Protein AF-A0AA38KZV9-F1 (afdb_monomer)

Solvent-accessible surface area (backbone atoms only — not comparable to full-atom values): 5988 Å² total; per-residue (Å²): 117,66,71,62,53,53,52,48,52,53,51,51,51,52,50,52,53,50,52,50,53,52,50,51,54,49,52,52,52,50,53,50,50,54,51,50,54,53,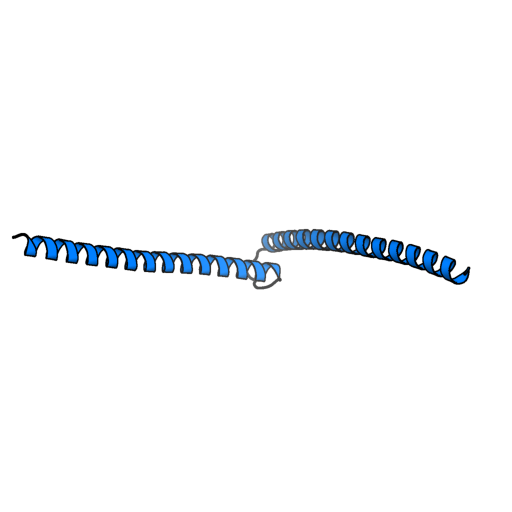47,53,55,50,52,52,53,50,37,46,77,74,72,37,92,58,86,85,55,49,75,66,52,50,52,53,50,50,55,54,50,50,54,52,50,52,52,52,50,55,52,51,50,53,54,49,53,50,51,49,53,54,49,54,54,50,50,53,52,50,51,54,52,51,56,54,60,75,72,107

Organism: Taxus chinensis (NCBI:txid29808)

Radius of gyration: 33.14 Å; Cα contacts (8 Å, |Δi|>4): 8; chains: 1; bounding box: 46×71×91 Å

pLDDT: mean 92.52, std 8.68, range [62.94, 98.69]

Secondary structure (DSSP, 8-state):
-HHHHHHHHHHHHHHHHHHHHHHHHHHHHHHHHHHHHHHHHHHHHHHHHTT-S-TT--HHHHHHHHHHHHHHHHHHHHHHHHHHHHHHHHHHHHHHHHHHHHHHHHH-

InterPro domains:
  IPR002487 Transcription factor, K-box [PF01486] (21-108)
  IPR002487 Transcription factor, K-box [PS51297] (25-108)

Mean predicted aligned error: 9.2 Å

Foldseek 3Di:
DVVVVVVVVVVVVVVVVVVVVVVVVVVVVVVVVVVVVVVVVVVVVVCVLVVHPCPPPDPVRVVVSVVVNVVVVVVVVVVVVVVVVVVVVVVVVVVVV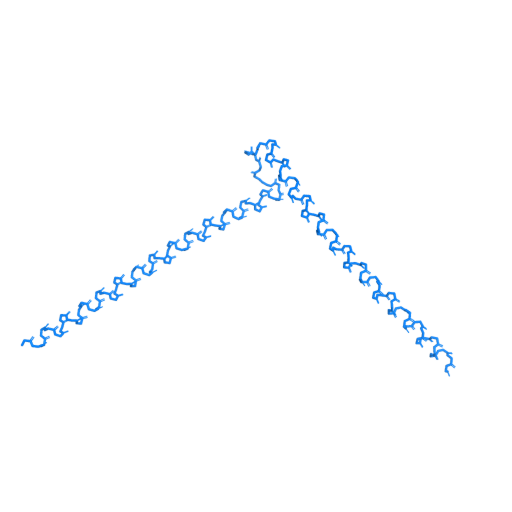VVVVVVVVVVD

Nearest PDB structures (foldseek):
  4afl-assembly1_C  TM=6.358E-01  e=5.547E+00  Homo sapiens

Structure (mmCIF, N/CA/C/O backbone):
data_AF-A0AA38KZV9-F1
#
_entry.id   AF-A0AA38KZV9-F1
#
loop_
_atom_site.group_PDB
_atom_site.id
_atom_site.type_symbol
_atom_site.label_atom_id
_atom_site.label_alt_id
_atom_site.label_comp_id
_atom_site.label_asym_id
_atom_site.label_entity_id
_atom_site.label_seq_id
_atom_site.pdbx_PDB_ins_code
_atom_site.Cartn_x
_atom_site.Cartn_y
_atom_site.Cartn_z
_atom_site.occupancy
_atom_site.B_iso_or_equiv
_atom_site.auth_seq_id
_atom_site.auth_comp_id
_atom_site.auth_asym_id
_atom_site.auth_atom_id
_atom_site.pdbx_PDB_model_num
ATOM 1 N N . MET A 1 1 ? -23.252 -51.066 43.491 1.00 62.94 1 MET A N 1
ATOM 2 C CA . MET A 1 1 ? -22.581 -49.764 43.711 1.00 62.94 1 MET A CA 1
ATOM 3 C C . MET A 1 1 ? -21.816 -49.273 42.478 1.00 62.94 1 MET A C 1
ATOM 5 O O . MET A 1 1 ? -21.799 -48.068 42.248 1.00 62.94 1 MET A O 1
ATOM 9 N N . ASP A 1 2 ? -21.266 -50.152 41.634 1.00 71.12 2 ASP A N 1
ATOM 10 C CA . ASP A 1 2 ? -20.451 -49.727 40.477 1.00 71.12 2 ASP A CA 1
ATOM 11 C C . ASP A 1 2 ? -21.244 -49.040 39.353 1.00 71.12 2 ASP A C 1
ATOM 13 O O . ASP A 1 2 ? -20.810 -48.024 38.816 1.00 71.12 2 ASP A O 1
ATOM 17 N N . LEU A 1 3 ? -22.466 -49.506 39.065 1.00 74.56 3 LEU A N 1
ATOM 18 C CA . LEU A 1 3 ? -23.358 -48.913 38.050 1.00 74.56 3 LEU A CA 1
ATOM 19 C C . LEU A 1 3 ? -23.736 -47.452 38.342 1.00 74.56 3 LEU A C 1
ATOM 21 O O . LEU A 1 3 ? -23.889 -46.639 37.430 1.00 74.56 3 LEU A O 1
ATOM 25 N N . THR A 1 4 ? -23.904 -47.112 39.618 1.00 76.31 4 THR A N 1
ATOM 26 C CA . THR A 1 4 ? -24.195 -45.745 40.070 1.00 76.31 4 THR A CA 1
ATOM 27 C C . THR A 1 4 ? -22.979 -44.836 39.924 1.00 76.31 4 THR A C 1
ATOM 29 O O . THR A 1 4 ? -23.121 -43.692 39.495 1.00 76.31 4 THR A O 1
ATOM 32 N N . LEU A 1 5 ? -21.781 -45.355 40.200 1.00 79.75 5 LEU A N 1
ATOM 33 C CA . LEU A 1 5 ? -20.532 -44.608 40.080 1.00 79.75 5 LEU A CA 1
ATOM 34 C C . LEU A 1 5 ? -20.191 -44.312 38.611 1.00 79.75 5 LEU A C 1
ATOM 36 O O . LEU A 1 5 ? -19.755 -43.211 38.272 1.00 79.75 5 LEU A O 1
ATOM 40 N N . ASP A 1 6 ? -20.444 -45.277 37.727 1.00 81.25 6 ASP A N 1
ATOM 41 C CA . ASP A 1 6 ? -20.150 -45.156 36.300 1.00 81.25 6 ASP A CA 1
ATOM 42 C C . ASP A 1 6 ? -21.102 -44.177 35.590 1.00 81.25 6 ASP A C 1
ATOM 44 O O . ASP A 1 6 ? -20.673 -43.316 34.813 1.00 81.25 6 ASP A O 1
ATOM 48 N N . LYS A 1 7 ? -22.394 -44.194 35.956 1.00 81.75 7 LYS A N 1
ATOM 49 C CA . LYS A 1 7 ? -23.360 -43.164 35.532 1.00 81.75 7 LYS A CA 1
ATOM 50 C C . LYS A 1 7 ? -22.929 -41.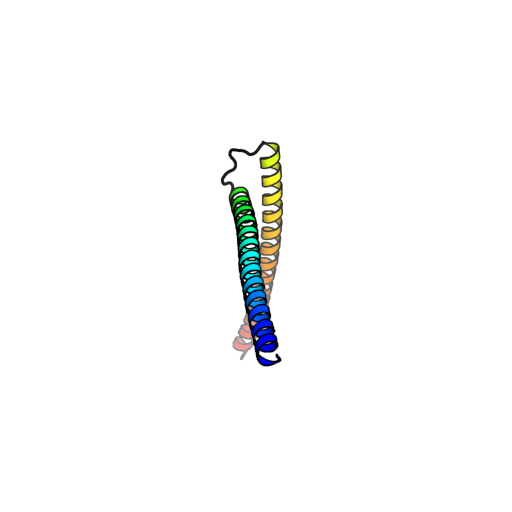766 35.978 1.00 81.75 7 LYS A C 1
ATOM 52 O O . LYS A 1 7 ? -22.984 -40.835 35.175 1.00 81.75 7 LYS A O 1
ATOM 57 N N . TYR A 1 8 ? -22.454 -41.619 37.216 1.00 83.44 8 TYR A N 1
ATOM 58 C CA . TYR A 1 8 ? -22.004 -40.326 37.734 1.00 83.44 8 TYR A CA 1
ATOM 59 C C . TYR A 1 8 ? -20.771 -39.804 36.981 1.00 83.44 8 TYR A C 1
ATOM 61 O O . TYR A 1 8 ? -20.751 -38.650 36.550 1.00 83.44 8 TYR A O 1
ATOM 69 N N . LYS A 1 9 ? -19.780 -40.670 36.718 1.00 80.25 9 LYS A N 1
ATOM 70 C CA . LYS A 1 9 ? -18.602 -40.337 35.896 1.00 80.25 9 LYS A CA 1
ATOM 71 C C . LYS A 1 9 ? -18.994 -39.900 34.483 1.00 80.25 9 LYS A C 1
ATOM 73 O O . LYS A 1 9 ? -18.422 -38.947 33.956 1.00 80.25 9 LYS A O 1
ATOM 78 N N . LYS A 1 10 ? -19.976 -40.564 33.868 1.00 80.12 10 LYS A N 1
ATOM 79 C CA . LYS A 1 10 ? -20.451 -40.232 32.517 1.00 80.12 10 LYS A CA 1
ATOM 80 C C . LYS A 1 10 ? -21.194 -38.892 32.471 1.00 80.12 10 LYS A C 1
ATOM 82 O O . LYS A 1 10 ? -20.969 -38.117 31.543 1.00 80.12 10 LYS A O 1
ATOM 87 N N . CYS A 1 11 ? -22.021 -38.594 33.476 1.00 74.50 11 CYS A N 1
ATOM 88 C CA . CYS A 1 11 ? -22.688 -37.296 33.609 1.00 74.50 11 CYS A CA 1
ATOM 89 C C . CYS A 1 11 ? -21.684 -36.165 33.864 1.00 74.50 11 CYS A C 1
ATOM 91 O O . CYS A 1 11 ? -21.715 -35.167 33.154 1.00 74.50 11 CYS A O 1
ATOM 93 N N . SER A 1 12 ? -20.739 -36.351 34.791 1.00 78.31 12 SER A N 1
ATOM 94 C CA . SER A 1 12 ? -19.693 -35.361 35.084 1.00 78.31 12 SER A CA 1
ATOM 95 C C . SER A 1 12 ? -18.828 -35.045 33.855 1.00 78.31 12 SER A C 1
ATOM 97 O O . SER A 1 12 ? -18.612 -33.875 33.542 1.00 78.31 12 SER A O 1
ATOM 99 N N . LYS A 1 13 ? -18.416 -36.067 33.087 1.00 75.94 13 LYS A N 1
ATOM 100 C CA . LYS A 1 13 ? -17.690 -35.870 31.820 1.00 75.94 13 LYS A CA 1
ATOM 101 C C . LYS A 1 13 ? -18.504 -35.072 30.797 1.00 75.94 13 LYS A C 1
ATOM 103 O O . LYS A 1 13 ? -17.951 -34.161 30.192 1.00 75.94 13 LYS A O 1
ATOM 108 N N . ARG A 1 14 ? -19.801 -35.374 30.630 1.00 76.44 14 ARG A N 1
ATOM 109 C CA . ARG A 1 14 ? -20.699 -34.629 29.724 1.00 76.44 14 ARG A CA 1
ATOM 110 C C . ARG A 1 14 ? -20.844 -33.159 30.119 1.00 76.44 14 ARG A C 1
ATOM 112 O O . ARG A 1 14 ? -20.814 -32.294 29.247 1.00 76.44 14 ARG A O 1
ATOM 119 N N . THR A 1 15 ? -20.987 -32.871 31.410 1.00 74.69 15 THR A N 1
ATOM 120 C CA . THR A 1 15 ? -21.084 -31.492 31.902 1.00 74.69 15 THR A CA 1
ATOM 121 C C . THR A 1 15 ? -19.789 -30.726 31.633 1.00 74.69 15 THR A C 1
ATOM 123 O O . THR A 1 15 ? -19.845 -29.630 31.087 1.00 74.69 15 THR A O 1
ATOM 126 N N . ASN A 1 16 ? -18.627 -31.334 31.897 1.00 72.38 16 ASN A N 1
ATOM 127 C CA . ASN A 1 16 ? -17.326 -30.716 31.620 1.00 72.38 16 ASN A CA 1
ATOM 128 C C . ASN A 1 16 ? -17.112 -30.444 30.123 1.00 72.38 16 ASN A C 1
ATOM 130 O O . ASN A 1 16 ? -16.659 -29.363 29.763 1.00 72.38 16 ASN A O 1
ATOM 134 N N . THR A 1 17 ? -17.478 -31.377 29.235 1.00 76.56 17 THR A N 1
ATOM 135 C CA . THR A 1 17 ? -17.391 -31.137 27.782 1.00 76.56 17 THR A CA 1
ATOM 136 C C . THR A 1 17 ? -18.297 -29.996 27.326 1.00 76.56 17 THR A C 1
ATOM 138 O O . THR A 1 17 ? -17.904 -29.219 26.463 1.00 76.56 17 THR A O 1
ATOM 141 N N . ASN A 1 18 ? -19.484 -29.863 27.925 1.00 76.62 18 ASN A N 1
ATOM 142 C CA . ASN A 1 18 ? -20.419 -28.795 27.584 1.00 76.62 18 ASN A CA 1
ATOM 143 C C . ASN A 1 18 ? -19.898 -27.427 28.059 1.00 76.62 18 ASN A C 1
ATOM 145 O O . ASN A 1 18 ? -19.847 -26.488 27.271 1.00 76.62 18 ASN A O 1
ATOM 149 N N . ILE A 1 19 ? -19.396 -27.346 29.297 1.00 78.88 19 ILE A N 1
ATOM 150 C CA . ILE A 1 19 ? -18.755 -26.137 29.842 1.00 78.88 19 ILE A CA 1
ATOM 151 C C . ILE A 1 19 ? -17.564 -25.714 28.972 1.00 78.88 19 ILE A C 1
ATOM 153 O O . ILE A 1 19 ? -17.467 -24.547 28.601 1.00 78.88 19 ILE A O 1
ATOM 157 N N . ASN A 1 20 ? -16.701 -26.657 28.580 1.00 78.50 20 ASN A N 1
ATOM 158 C CA . ASN A 1 20 ? -15.561 -26.368 27.707 1.00 78.50 20 ASN A CA 1
ATOM 159 C C . ASN A 1 20 ? -16.010 -25.836 26.337 1.00 78.50 20 ASN A C 1
ATOM 161 O O . ASN A 1 20 ? -15.468 -24.840 25.871 1.00 78.50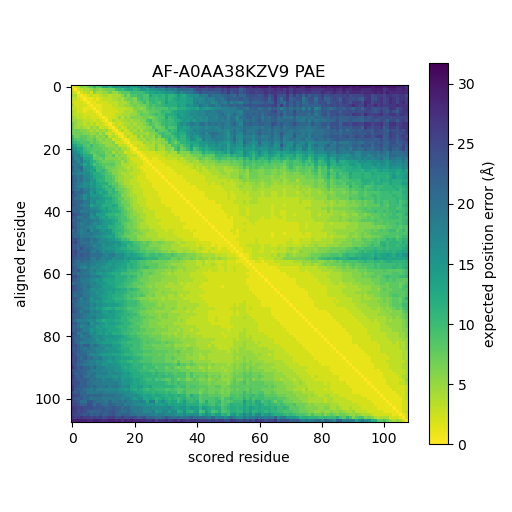 20 ASN A O 1
ATOM 165 N N . SER A 1 21 ? -17.037 -26.439 25.726 1.00 80.56 21 SER A N 1
ATOM 166 C CA . SER A 1 21 ? -17.576 -25.967 24.443 1.00 80.56 21 SER A CA 1
ATOM 167 C C . SER A 1 21 ? -18.223 -24.579 24.541 1.00 80.56 21 SER A C 1
ATOM 169 O O . SER A 1 21 ? -18.076 -23.754 23.644 1.00 80.56 21 SER A O 1
ATOM 171 N N . GLN A 1 22 ? -18.894 -24.272 25.657 1.00 83.44 22 GLN A N 1
ATOM 172 C CA . GLN A 1 22 ? -19.453 -22.943 25.904 1.00 83.44 22 GLN A CA 1
ATOM 173 C C . GLN A 1 22 ? -18.349 -21.904 26.117 1.00 83.44 22 GLN A C 1
ATOM 175 O O . GLN A 1 22 ? -18.465 -20.788 25.612 1.00 83.44 22 GLN A O 1
ATOM 180 N N . GLN A 1 23 ? -17.276 -22.273 26.820 1.00 87.62 23 GLN A N 1
ATOM 181 C CA . GLN A 1 23 ? -16.113 -21.412 27.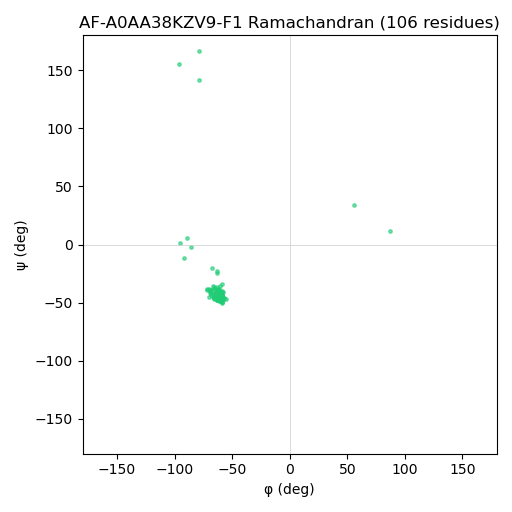008 1.00 87.62 23 GLN A CA 1
ATOM 182 C C . GLN A 1 23 ? -15.406 -21.129 25.679 1.00 87.62 23 GLN A C 1
ATOM 184 O O . GLN A 1 23 ? -15.053 -19.987 25.410 1.00 87.62 23 GLN A O 1
ATOM 189 N N . GLU A 1 24 ? -15.253 -22.134 24.819 1.00 89.19 24 GLU A N 1
ATOM 190 C CA . GLU A 1 24 ? -14.662 -21.986 23.487 1.00 89.19 24 GLU A CA 1
ATOM 191 C C . GLU A 1 24 ? -15.489 -21.043 22.601 1.00 89.19 24 GLU A C 1
ATOM 193 O O . GLU A 1 24 ? -14.947 -20.116 22.003 1.00 89.19 24 GLU A O 1
ATOM 198 N N . VAL A 1 25 ? -16.819 -21.184 22.607 1.00 91.69 25 VAL A N 1
ATOM 199 C CA . VAL A 1 25 ? -17.723 -20.252 21.913 1.00 91.69 25 VAL A CA 1
ATOM 200 C C . VAL A 1 25 ? -17.605 -18.828 22.463 1.00 91.69 25 VAL A C 1
ATOM 202 O O . VAL A 1 25 ? -17.667 -17.872 21.691 1.00 91.69 25 VAL A O 1
ATOM 205 N N . GLN A 1 26 ? -17.442 -18.653 23.777 1.00 92.56 26 GLN A N 1
ATOM 206 C CA . GLN A 1 26 ? -17.234 -17.323 24.357 1.00 92.56 26 GLN A CA 1
ATOM 207 C C . GLN A 1 26 ? -15.879 -16.730 23.972 1.00 92.56 26 GLN A C 1
ATOM 209 O O . GLN A 1 26 ? -15.820 -15.562 23.596 1.00 92.56 26 GLN A O 1
ATOM 214 N N . ASN A 1 27 ? -14.816 -17.532 23.984 1.00 93.50 27 ASN A N 1
ATOM 215 C CA . ASN A 1 27 ? -13.492 -17.099 23.549 1.00 93.50 27 ASN A CA 1
ATOM 216 C C . ASN A 1 27 ? -13.518 -16.647 22.079 1.00 93.50 27 ASN A C 1
ATOM 218 O O . ASN A 1 27 ? -13.027 -15.566 21.768 1.00 93.50 27 ASN A O 1
ATOM 222 N N . LEU A 1 28 ? -14.180 -17.407 21.199 1.00 95.19 28 LEU A N 1
ATOM 223 C CA . LEU A 1 28 ? -14.361 -17.033 19.792 1.00 95.19 28 LEU A CA 1
ATOM 224 C C . LEU A 1 28 ? -15.150 -15.728 19.631 1.00 95.19 28 LEU A C 1
ATOM 226 O O . LEU A 1 28 ? -14.830 -14.909 18.773 1.00 95.19 28 LEU A O 1
ATOM 230 N N . LYS A 1 29 ? -16.182 -15.496 20.451 1.00 96.00 29 LYS A N 1
ATOM 231 C CA . LYS A 1 29 ? -16.931 -14.228 20.423 1.00 96.00 29 LYS A CA 1
ATOM 232 C C . LYS A 1 29 ? -16.059 -13.038 20.808 1.00 96.00 29 LYS A C 1
ATOM 234 O O . LYS A 1 29 ? -16.169 -11.997 20.164 1.00 96.00 29 LYS A O 1
ATOM 239 N N . VAL A 1 30 ? -15.221 -13.192 21.834 1.00 97.12 30 VAL A N 1
ATOM 240 C CA . VAL A 1 30 ? -14.263 -12.158 22.253 1.00 97.12 30 VAL A CA 1
ATOM 241 C C . VAL A 1 30 ? -13.260 -11.894 21.134 1.00 97.12 30 VAL A C 1
ATOM 243 O O . VAL A 1 30 ? -13.090 -10.750 20.732 1.00 97.12 30 VAL A O 1
ATOM 246 N N . GLU A 1 31 ? -12.689 -12.941 20.544 1.00 96.75 31 GLU A N 1
ATOM 247 C CA . GLU A 1 31 ? -11.738 -12.805 19.437 1.00 96.75 31 GLU A CA 1
ATOM 248 C C . GLU A 1 31 ? -12.354 -12.095 18.220 1.00 96.75 31 GLU A C 1
ATOM 250 O O . GLU A 1 31 ? -11.739 -11.209 17.627 1.00 96.75 31 GLU A O 1
ATOM 255 N N . ILE A 1 32 ? -13.603 -12.420 17.872 1.00 97.19 32 ILE A N 1
ATOM 256 C CA . ILE A 1 32 ? -14.335 -11.730 16.802 1.00 97.19 32 ILE A CA 1
ATOM 257 C C . ILE A 1 32 ? -14.552 -10.253 17.148 1.00 97.19 32 ILE A C 1
ATOM 259 O O . ILE A 1 32 ? -14.439 -9.403 16.263 1.00 97.19 32 ILE A O 1
ATOM 263 N N . ALA A 1 33 ? -14.887 -9.932 18.399 1.00 97.56 33 ALA A N 1
ATOM 264 C CA . ALA A 1 33 ? -15.062 -8.548 18.832 1.00 97.56 33 ALA A CA 1
ATOM 265 C C . ALA A 1 33 ? -13.746 -7.761 18.722 1.00 97.56 33 ALA A C 1
ATOM 267 O O . ALA A 1 33 ? -13.732 -6.674 18.143 1.00 97.56 33 ALA A O 1
ATOM 268 N N . ASP A 1 34 ? -12.635 -8.352 19.162 1.00 97.94 34 ASP A N 1
ATOM 269 C CA . ASP A 1 34 ? -11.303 -7.752 19.064 1.00 97.94 34 ASP A CA 1
ATOM 270 C C . ASP A 1 34 ? -10.888 -7.524 17.6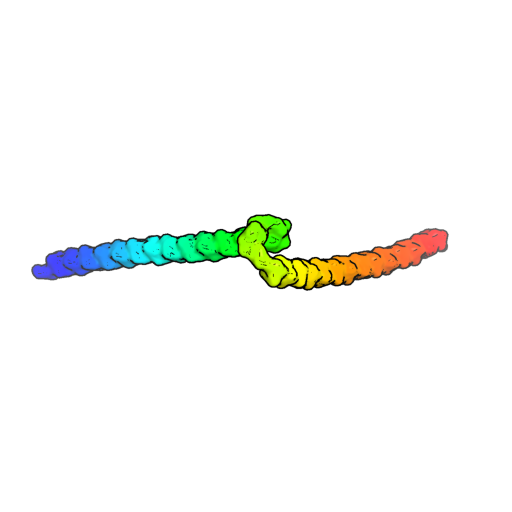04 1.00 97.94 34 ASP A C 1
ATOM 272 O O . ASP A 1 34 ? -10.336 -6.477 17.253 1.00 97.94 34 ASP A O 1
ATOM 276 N N . LEU A 1 35 ? -11.162 -8.490 16.723 1.00 98.06 35 LEU A N 1
ATOM 277 C CA . LEU A 1 35 ? -10.895 -8.359 15.290 1.00 98.06 35 LEU A CA 1
ATOM 278 C C . LEU A 1 35 ? -11.729 -7.247 14.653 1.00 98.06 35 LEU A C 1
ATOM 280 O O . LEU A 1 35 ? -11.196 -6.470 13.859 1.00 98.06 35 LEU A O 1
ATOM 284 N N . LYS A 1 36 ? -13.011 -7.134 15.016 1.00 98.19 36 LYS A N 1
ATOM 285 C CA . LYS A 1 36 ? -13.882 -6.053 14.535 1.00 98.19 36 LYS A CA 1
ATOM 286 C C . LYS A 1 36 ? -13.371 -4.685 14.963 1.00 98.19 36 LYS A C 1
ATOM 288 O O . LYS A 1 36 ? -13.256 -3.802 14.119 1.00 98.19 36 LYS A O 1
ATOM 293 N N . GLN A 1 37 ? -12.977 -4.531 16.225 1.00 98.19 37 GLN A N 1
ATOM 294 C CA . GLN A 1 37 ? -12.413 -3.274 16.712 1.00 98.19 37 GLN A CA 1
ATOM 295 C C . GLN A 1 37 ? -11.134 -2.898 15.946 1.00 98.19 37 GLN A C 1
ATOM 297 O O . GLN A 1 37 ? -10.980 -1.761 15.501 1.00 98.19 37 GLN A O 1
ATOM 302 N N . LYS A 1 38 ? -10.224 -3.860 15.731 1.00 98.12 38 LYS A N 1
ATOM 303 C CA . LYS A 1 38 ? -9.001 -3.636 14.938 1.00 98.12 38 LYS A CA 1
ATOM 304 C C . LYS A 1 38 ? -9.315 -3.229 13.500 1.00 98.12 38 LYS A C 1
ATOM 306 O O . LYS A 1 38 ? -8.651 -2.346 12.959 1.00 98.12 38 LYS A O 1
ATOM 311 N N . TYR A 1 39 ? -10.316 -3.858 12.890 1.00 98.25 39 TYR A N 1
ATOM 312 C CA . TYR A 1 39 ? -10.767 -3.526 11.543 1.00 98.25 39 TYR A CA 1
ATOM 313 C C . TYR A 1 39 ? -11.317 -2.097 11.464 1.00 98.25 39 TYR A C 1
ATOM 315 O O . TYR A 1 39 ? -10.903 -1.333 10.598 1.00 98.25 39 TYR A O 1
ATOM 323 N N . GLU A 1 40 ? -12.182 -1.699 12.397 1.00 98.19 40 GLU A N 1
ATOM 324 C CA . GLU A 1 40 ? -12.754 -0.347 12.440 1.00 98.19 40 GLU A CA 1
ATOM 325 C C . GLU A 1 40 ? -11.680 0.733 12.628 1.00 98.19 40 GLU A C 1
ATOM 327 O O . GLU A 1 40 ? -11.714 1.776 11.965 1.00 98.19 40 GLU A O 1
ATOM 332 N N . MET A 1 41 ? -10.682 0.469 13.477 1.00 97.69 41 MET A N 1
ATOM 333 C CA . MET A 1 41 ? -9.522 1.351 13.633 1.00 97.69 41 MET A CA 1
ATOM 334 C C . MET A 1 41 ? -8.719 1.471 12.333 1.00 97.69 41 MET A C 1
ATOM 336 O O . MET A 1 41 ? -8.299 2.571 11.965 1.00 97.69 41 MET A O 1
ATOM 340 N N . LEU A 1 42 ? -8.508 0.356 11.627 1.00 97.94 42 LEU A N 1
ATOM 341 C CA . LEU A 1 42 ? -7.774 0.338 10.363 1.00 97.94 42 LEU A CA 1
ATOM 342 C C . LEU A 1 42 ? -8.526 1.086 9.255 1.00 97.94 42 LEU A C 1
ATOM 344 O O . LEU A 1 42 ? -7.925 1.895 8.551 1.00 97.94 42 LEU A O 1
ATOM 348 N N . GLU A 1 43 ? -9.830 0.858 9.124 1.00 97.81 43 GLU A N 1
ATOM 349 C CA . GLU A 1 43 ? -10.677 1.543 8.145 1.00 97.81 43 GLU A CA 1
ATOM 350 C C . GLU A 1 43 ? -10.753 3.047 8.416 1.00 97.81 43 GLU A C 1
ATOM 352 O O . GLU A 1 43 ? -10.634 3.854 7.496 1.00 97.81 43 GLU A O 1
ATOM 357 N N . THR A 1 44 ? -10.857 3.447 9.682 1.00 96.75 44 THR A N 1
ATOM 358 C CA . THR A 1 44 ? -10.810 4.862 10.073 1.00 96.75 44 THR A CA 1
ATOM 359 C C . THR A 1 44 ? -9.458 5.485 9.733 1.00 96.75 44 THR A C 1
ATOM 361 O O . THR A 1 44 ? -9.402 6.541 9.109 1.00 96.75 44 THR A O 1
ATOM 364 N N . ARG A 1 45 ? -8.352 4.791 10.025 1.00 94.94 45 ARG A N 1
ATOM 365 C CA . ARG A 1 45 ? -7.016 5.244 9.615 1.00 94.94 45 ARG A CA 1
ATOM 366 C C . ARG A 1 45 ? -6.898 5.387 8.094 1.00 94.94 45 ARG A C 1
ATOM 368 O O . ARG A 1 45 ? -6.276 6.339 7.627 1.00 94.94 45 ARG A O 1
ATOM 375 N N . LYS A 1 46 ? -7.465 4.454 7.323 1.00 96.50 46 LYS A N 1
ATOM 376 C CA . LYS A 1 46 ? -7.483 4.521 5.856 1.00 96.50 46 LYS A CA 1
ATOM 377 C C . LYS A 1 46 ? -8.243 5.757 5.372 1.00 96.50 46 LYS A C 1
ATOM 379 O O . LYS A 1 46 ? -7.702 6.474 4.541 1.00 96.50 46 LYS A O 1
ATOM 384 N N . ARG A 1 47 ? -9.441 6.025 5.903 1.00 97.19 47 ARG A N 1
ATOM 385 C CA . ARG A 1 47 ? -10.227 7.231 5.578 1.00 97.19 47 ARG A CA 1
ATOM 386 C C . ARG A 1 47 ? -9.434 8.509 5.836 1.00 97.19 47 ARG A C 1
ATOM 388 O O . ARG A 1 47 ? -9.296 9.323 4.929 1.00 97.19 47 ARG A O 1
ATOM 395 N N . HIS A 1 48 ? -8.778 8.614 6.993 1.00 96.25 48 HIS A N 1
ATOM 396 C CA . HIS A 1 48 ? -7.904 9.756 7.282 1.00 96.25 48 HIS A CA 1
ATOM 397 C C . HIS A 1 48 ? -6.790 9.911 6.235 1.00 96.25 48 HIS A C 1
ATOM 399 O O . HIS A 1 48 ? -6.582 11.001 5.715 1.00 96.25 48 HIS A O 1
ATOM 405 N N . LEU A 1 49 ? -6.105 8.823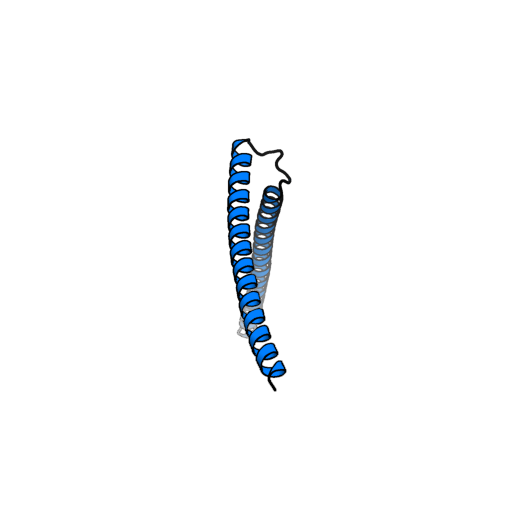 5.858 1.00 95.25 49 LEU A N 1
ATOM 406 C CA . LEU A 1 49 ? -5.068 8.851 4.811 1.00 95.25 49 LEU A CA 1
ATOM 407 C C . LEU A 1 49 ? -5.601 9.237 3.421 1.00 95.25 49 LEU A C 1
ATOM 409 O O . LEU A 1 49 ? -4.824 9.695 2.587 1.00 95.25 49 LEU A O 1
ATOM 413 N N . LEU A 1 50 ? -6.898 9.048 3.170 1.00 95.38 50 LEU A N 1
ATOM 414 C CA . LEU A 1 50 ? -7.585 9.479 1.950 1.00 95.38 50 LEU A CA 1
ATOM 415 C C . LEU A 1 50 ? -8.069 10.936 2.015 1.00 95.38 50 LEU A C 1
ATOM 417 O O . LEU A 1 50 ? -8.600 11.439 1.029 1.00 95.38 50 LEU A O 1
ATOM 421 N N . GLY A 1 51 ? -7.861 11.626 3.139 1.00 94.56 51 GLY A N 1
ATOM 422 C CA . GLY A 1 51 ? -8.326 12.997 3.343 1.00 94.56 51 GLY A CA 1
ATOM 423 C C . GLY A 1 51 ? -9.758 13.100 3.877 1.00 94.56 51 GLY A C 1
ATOM 424 O O . GLY A 1 51 ? -10.333 14.185 3.873 1.00 94.56 51 GLY A O 1
ATOM 425 N N . GLU A 1 52 ? -10.344 11.990 4.324 1.00 95.56 52 GLU A N 1
ATOM 426 C CA . GLU A 1 52 ? -11.709 11.917 4.852 1.00 95.56 52 GLU A CA 1
ATOM 427 C C . GLU A 1 52 ? -11.716 12.002 6.391 1.00 95.56 52 GLU A C 1
ATOM 429 O O . GLU A 1 52 ? -10.731 11.663 7.045 1.00 95.56 52 GLU A O 1
ATOM 434 N N . ASP A 1 53 ? -12.833 12.445 6.982 1.00 94.56 53 ASP A N 1
ATOM 435 C CA . ASP A 1 53 ? -13.065 12.507 8.442 1.00 94.56 53 ASP A CA 1
ATOM 436 C C . ASP A 1 53 ? -12.023 13.299 9.261 1.00 94.56 53 ASP A C 1
ATOM 438 O O . ASP A 1 53 ? -11.744 12.999 10.421 1.00 94.56 53 ASP A O 1
ATOM 442 N N . LEU A 1 54 ? -11.466 14.364 8.682 1.00 94.38 54 LEU A N 1
ATOM 443 C CA . LEU A 1 54 ? -10.405 15.166 9.306 1.00 94.38 54 LEU A CA 1
ATOM 444 C C . LEU A 1 54 ? -10.909 16.325 10.183 1.00 94.38 54 LEU A C 1
ATOM 446 O O . LEU A 1 54 ? -10.119 17.129 10.668 1.00 94.38 54 LEU A O 1
ATOM 450 N N . THR A 1 55 ? -12.216 16.447 10.412 1.00 93.38 55 THR A N 1
ATOM 451 C CA . THR A 1 55 ? -12.806 17.610 11.105 1.00 93.38 55 THR A CA 1
ATOM 452 C C . THR A 1 55 ? -12.342 17.780 12.552 1.00 93.38 55 THR A C 1
ATOM 454 O O . THR A 1 55 ? -12.408 18.883 13.084 1.00 93.38 55 THR A O 1
ATOM 457 N N . SER A 1 56 ? -11.898 16.702 13.203 1.00 93.25 56 SER A N 1
ATOM 458 C CA . SER A 1 56 ? -11.393 16.719 14.581 1.00 93.25 56 SER A CA 1
ATOM 459 C C . SER A 1 56 ? -9.870 16.847 14.683 1.00 93.25 56 SER A C 1
ATOM 461 O O . SER A 1 56 ? -9.341 16.795 15.791 1.00 93.25 56 SER A O 1
ATOM 463 N N . PHE A 1 57 ? -9.158 16.951 13.558 1.00 95.25 57 PHE A N 1
ATOM 464 C CA . PHE A 1 57 ? -7.699 17.019 13.543 1.00 95.25 57 PHE A CA 1
ATOM 465 C C . PHE A 1 57 ? -7.223 18.426 13.894 1.00 95.25 57 PHE A C 1
ATOM 467 O O . PHE A 1 57 ? -7.793 19.428 13.458 1.00 95.25 57 PHE A O 1
ATOM 474 N N . THR A 1 58 ? -6.136 18.506 14.656 1.00 97.06 58 THR A N 1
ATOM 475 C CA . THR A 1 58 ? -5.416 19.765 14.845 1.00 97.06 58 THR A CA 1
ATOM 476 C C . THR A 1 58 ? -4.529 20.063 13.637 1.00 97.06 58 THR A C 1
ATOM 478 O O . THR A 1 58 ? -4.247 19.191 12.814 1.00 97.06 58 THR A O 1
ATOM 481 N N . MET A 1 59 ? -4.025 21.295 13.536 1.00 96.81 59 MET A N 1
ATOM 482 C CA . MET A 1 59 ? -3.081 21.653 12.472 1.00 96.81 59 MET A CA 1
ATOM 483 C C . MET A 1 59 ? -1.806 20.791 12.505 1.00 96.81 59 MET A C 1
ATOM 485 O O . MET A 1 59 ? -1.250 20.460 11.459 1.00 96.81 59 MET A O 1
ATOM 489 N N . GLU A 1 60 ? -1.355 20.398 13.698 1.00 97.62 60 GLU A N 1
ATOM 490 C CA . GLU A 1 60 ? -0.212 19.499 13.860 1.00 97.62 60 GLU A CA 1
ATOM 491 C C . GLU A 1 60 ? -0.522 18.095 13.325 1.00 97.62 60 GLU A C 1
ATOM 493 O O . GLU A 1 60 ? 0.289 17.521 12.596 1.00 97.62 60 GLU A O 1
ATOM 498 N N . ASP A 1 61 ? -1.715 17.566 13.611 1.00 96.44 61 ASP A N 1
ATOM 499 C CA . ASP A 1 61 ? -2.144 16.260 13.102 1.00 96.44 61 ASP A CA 1
ATOM 500 C C . ASP A 1 61 ? -2.224 16.247 11.571 1.00 96.44 61 ASP A C 1
ATOM 502 O O . ASP A 1 61 ? -1.774 15.290 10.938 1.00 96.44 61 ASP A O 1
ATOM 506 N N . ILE A 1 62 ? -2.752 17.320 10.968 1.00 96.81 62 ILE A N 1
ATOM 507 C CA . ILE A 1 62 ? -2.819 17.475 9.508 1.00 96.81 62 ILE A CA 1
ATOM 508 C C . ILE A 1 62 ? -1.416 17.503 8.896 1.00 96.81 62 ILE A C 1
ATOM 510 O O . ILE A 1 62 ? -1.156 16.776 7.939 1.00 96.81 62 ILE A O 1
ATOM 514 N N . ASN A 1 63 ? -0.493 18.279 9.466 1.00 97.38 63 ASN A N 1
ATOM 515 C CA . ASN A 1 63 ? 0.886 18.342 8.979 1.00 97.38 63 ASN A CA 1
ATOM 516 C C . ASN A 1 63 ? 1.584 16.970 9.073 1.00 97.38 63 ASN A C 1
ATOM 518 O O . ASN A 1 63 ? 2.233 16.509 8.135 1.00 97.38 63 ASN A O 1
ATOM 522 N N . ASN A 1 64 ? 1.396 16.257 10.186 1.00 96.81 64 ASN A N 1
ATOM 523 C CA . ASN A 1 64 ? 1.934 14.907 10.357 1.00 96.81 64 ASN A CA 1
ATOM 524 C C . ASN A 1 64 ? 1.362 13.914 9.332 1.00 96.81 64 ASN A C 1
ATOM 526 O O . ASN A 1 64 ? 2.095 13.068 8.804 1.00 96.81 64 ASN A O 1
ATOM 530 N N . LEU A 1 65 ? 0.063 14.017 9.041 1.00 96.94 65 LEU A N 1
ATOM 531 C CA . LEU A 1 65 ? -0.611 13.208 8.032 1.00 96.94 65 LEU A CA 1
ATOM 532 C C . LEU A 1 65 ? -0.063 13.498 6.628 1.00 96.94 65 LEU A C 1
ATOM 534 O O . LEU A 1 65 ? 0.264 12.561 5.898 1.00 96.94 65 LEU A O 1
ATOM 538 N N . GLU A 1 66 ? 0.108 14.772 6.277 1.00 96.88 66 GLU A N 1
ATOM 539 C CA . GLU A 1 66 ? 0.672 15.206 4.996 1.00 96.88 66 GLU A CA 1
ATOM 540 C C . GLU A 1 66 ? 2.092 14.662 4.796 1.00 96.88 66 GLU A C 1
ATOM 542 O O . GLU A 1 66 ? 2.371 14.009 3.789 1.00 96.88 66 GLU A O 1
ATOM 547 N N . ILE A 1 67 ? 2.963 14.808 5.801 1.00 97.81 67 ILE A N 1
ATOM 548 C CA . ILE A 1 67 ? 4.323 14.250 5.781 1.00 97.81 67 ILE A CA 1
ATOM 549 C C . ILE A 1 67 ? 4.291 12.726 5.592 1.00 97.81 67 ILE A C 1
ATOM 551 O O . ILE A 1 67 ? 5.121 12.160 4.871 1.00 97.81 67 ILE A O 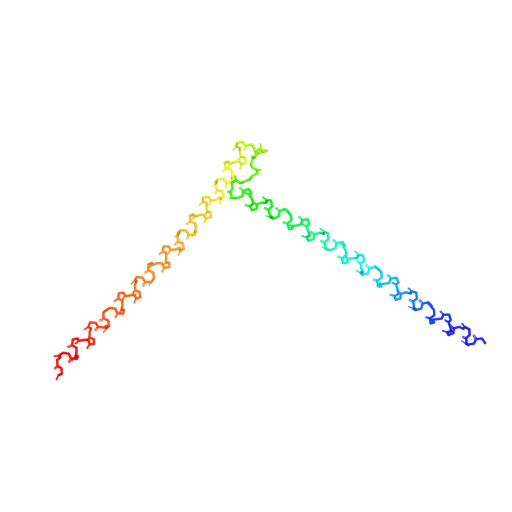1
ATOM 555 N N . GLN A 1 68 ? 3.362 12.024 6.248 1.00 96.88 68 GLN A N 1
ATOM 556 C CA . GLN A 1 68 ? 3.227 10.576 6.098 1.00 96.88 68 GLN A CA 1
ATOM 557 C C . GLN A 1 68 ? 2.818 10.184 4.670 1.00 96.88 68 GLN A C 1
ATOM 559 O O . GLN A 1 68 ? 3.415 9.260 4.103 1.00 96.88 68 GLN A O 1
ATOM 564 N N . VAL A 1 69 ? 1.832 10.872 4.093 1.00 97.25 69 VAL A N 1
ATOM 565 C CA . VAL A 1 69 ? 1.346 10.615 2.732 1.00 97.25 69 VAL A CA 1
ATOM 566 C C . VAL A 1 69 ? 2.430 10.931 1.702 1.00 97.25 69 VAL A C 1
ATOM 568 O O . VAL A 1 69 ? 2.714 10.088 0.847 1.00 97.25 69 VAL A O 1
ATOM 571 N N . ASP A 1 70 ? 3.102 12.075 1.820 1.00 98.00 70 ASP A N 1
ATOM 572 C CA . ASP A 1 70 ? 4.149 12.497 0.887 1.00 98.00 70 ASP A CA 1
ATOM 573 C C . ASP A 1 70 ? 5.344 11.529 0.871 1.00 98.00 70 ASP A C 1
ATOM 575 O O . ASP A 1 70 ? 5.826 11.113 -0.189 1.00 98.00 70 ASP A O 1
ATOM 579 N N . ARG A 1 71 ? 5.762 11.039 2.047 1.00 97.88 71 ARG A N 1
ATOM 580 C CA . ARG A 1 71 ? 6.786 9.983 2.151 1.00 97.88 71 ARG A CA 1
ATOM 581 C C . ARG A 1 71 ? 6.373 8.708 1.421 1.00 97.88 71 ARG A C 1
ATOM 583 O O . ARG A 1 71 ? 7.205 8.088 0.753 1.00 97.88 71 ARG A O 1
ATOM 590 N N . GLY A 1 72 ? 5.117 8.285 1.566 1.00 97.12 72 GLY A N 1
ATOM 591 C CA . GLY A 1 72 ? 4.582 7.116 0.867 1.00 97.12 72 GLY A CA 1
ATOM 592 C C . GLY A 1 72 ? 4.577 7.318 -0.647 1.00 97.12 72 GLY A C 1
ATOM 593 O O . GLY A 1 72 ? 5.078 6.474 -1.395 1.00 97.12 72 GLY A O 1
ATOM 594 N N . LEU A 1 73 ? 4.086 8.473 -1.090 1.00 97.81 73 LEU A N 1
ATOM 595 C CA . LEU A 1 73 ? 3.991 8.845 -2.495 1.00 97.81 73 LEU A CA 1
ATOM 596 C C . LEU A 1 73 ? 5.366 8.926 -3.163 1.00 97.81 73 LEU A C 1
ATOM 598 O O . LEU A 1 73 ? 5.550 8.388 -4.255 1.00 97.81 73 LEU A O 1
ATOM 602 N N . THR A 1 74 ? 6.344 9.522 -2.486 1.00 98.62 74 THR A N 1
ATOM 603 C CA . THR A 1 74 ? 7.732 9.603 -2.952 1.00 98.62 74 THR A CA 1
ATOM 604 C C . THR A 1 74 ? 8.323 8.211 -3.180 1.00 98.62 74 THR A C 1
ATOM 606 O O . THR A 1 74 ? 8.879 7.945 -4.246 1.00 98.62 74 THR A O 1
ATOM 609 N N . ARG A 1 75 ? 8.131 7.271 -2.241 1.00 98.44 75 ARG A N 1
ATOM 610 C CA . ARG A 1 75 ? 8.594 5.879 -2.413 1.00 98.44 75 ARG A CA 1
ATOM 611 C C . ARG A 1 75 ? 7.909 5.174 -3.582 1.00 98.44 75 ARG A C 1
ATOM 613 O O . ARG A 1 75 ? 8.574 4.467 -4.338 1.00 98.44 75 ARG A O 1
ATOM 620 N N . ILE A 1 76 ? 6.594 5.348 -3.734 1.00 98.50 76 ILE A N 1
ATOM 621 C CA . ILE A 1 76 ? 5.827 4.745 -4.835 1.00 98.50 76 ILE A CA 1
ATOM 622 C C . ILE A 1 76 ? 6.318 5.282 -6.181 1.00 98.50 76 ILE A C 1
ATOM 624 O O . ILE A 1 76 ? 6.554 4.498 -7.100 1.00 98.50 76 ILE A O 1
ATOM 628 N N . ARG A 1 77 ? 6.510 6.602 -6.294 1.00 98.62 77 ARG A N 1
ATOM 629 C CA . ARG A 1 77 ? 7.025 7.249 -7.508 1.00 98.62 77 ARG A CA 1
ATOM 630 C C . ARG A 1 77 ? 8.420 6.749 -7.862 1.00 98.62 77 ARG A C 1
ATOM 632 O O . ARG A 1 77 ? 8.603 6.307 -8.989 1.00 98.62 77 ARG A O 1
ATOM 639 N N . ALA A 1 78 ? 9.342 6.713 -6.900 1.00 98.62 78 ALA A N 1
ATOM 640 C CA . ALA A 1 78 ? 10.695 6.202 -7.118 1.00 98.62 78 ALA A CA 1
ATOM 641 C C . ALA A 1 78 ? 10.687 4.742 -7.600 1.00 98.62 78 ALA A C 1
ATOM 643 O O . ALA A 1 78 ? 11.363 4.389 -8.562 1.00 98.62 78 ALA A O 1
ATOM 644 N N . ARG A 1 79 ? 9.862 3.880 -6.987 1.00 98.62 79 ARG A N 1
ATOM 645 C CA . ARG A 1 79 ? 9.716 2.491 -7.444 1.00 98.62 79 ARG A CA 1
ATOM 646 C C . ARG A 1 79 ? 9.156 2.415 -8.865 1.00 98.62 79 ARG A C 1
ATOM 648 O O . ARG A 1 79 ? 9.642 1.621 -9.664 1.00 98.62 79 ARG A O 1
ATOM 655 N N . LYS A 1 80 ? 8.135 3.216 -9.178 1.00 98.69 80 LYS A N 1
ATOM 656 C CA . LYS A 1 80 ? 7.529 3.255 -10.515 1.00 98.69 80 LYS A CA 1
ATOM 657 C C . LYS A 1 80 ? 8.539 3.708 -11.567 1.00 98.69 80 LYS A C 1
ATOM 659 O O . LYS A 1 80 ? 8.593 3.109 -12.633 1.00 98.69 80 LYS A O 1
ATOM 664 N N . GLU A 1 81 ? 9.334 4.725 -11.257 1.00 98.69 81 GLU A N 1
ATOM 665 C CA . GLU A 1 81 ? 10.404 5.217 -12.122 1.00 98.69 81 GLU A CA 1
ATOM 666 C C . GLU A 1 81 ? 11.430 4.121 -12.417 1.00 98.69 81 GLU A C 1
ATOM 668 O O . GLU A 1 81 ? 11.694 3.841 -13.583 1.00 98.69 81 GLU A O 1
ATOM 673 N N . LEU A 1 82 ? 11.915 3.418 -11.388 1.00 98.62 82 LEU A N 1
ATOM 674 C CA . LEU A 1 82 ? 12.836 2.291 -11.565 1.00 98.62 82 LEU A CA 1
ATOM 675 C C . LEU A 1 82 ? 12.252 1.197 -12.471 1.00 98.62 82 LEU A C 1
ATOM 677 O O . LEU A 1 82 ? 12.924 0.746 -13.395 1.00 98.62 82 LEU A O 1
ATOM 681 N N . CYS A 1 83 ? 10.992 0.805 -12.254 1.00 98.50 83 CYS A N 1
ATOM 682 C CA . CYS A 1 83 ? 10.330 -0.197 -13.094 1.00 98.50 83 CYS A CA 1
ATOM 683 C C . CYS A 1 83 ? 10.169 0.264 -14.552 1.00 98.50 83 CYS A C 1
ATOM 685 O O . CYS A 1 83 ? 10.308 -0.541 -15.470 1.00 98.50 83 CYS A O 1
ATOM 687 N N . LEU A 1 84 ? 9.867 1.546 -14.781 1.00 98.62 84 LEU A N 1
ATOM 688 C CA . LEU A 1 84 ? 9.733 2.096 -16.132 1.00 98.62 84 LEU A CA 1
ATOM 689 C C . LEU A 1 84 ? 11.082 2.165 -16.850 1.00 98.62 84 LEU A C 1
ATOM 691 O O . LEU A 1 84 ? 11.158 1.794 -18.017 1.00 98.62 84 LEU A O 1
ATOM 695 N N . LEU A 1 85 ? 12.144 2.582 -16.157 1.00 98.69 85 LEU A N 1
ATOM 696 C CA . LEU A 1 85 ? 13.502 2.592 -16.705 1.00 98.69 85 LEU A CA 1
ATOM 697 C C . LEU A 1 85 ? 13.965 1.183 -17.086 1.00 98.69 85 LEU A C 1
ATOM 699 O O . LEU A 1 85 ? 14.548 0.986 -18.151 1.00 98.69 85 LEU A O 1
ATOM 703 N N . GLU A 1 86 ? 13.663 0.190 -16.250 1.00 98.56 86 GLU A N 1
ATOM 704 C CA . GLU A 1 86 ? 13.939 -1.210 -16.565 1.00 98.56 86 GLU A CA 1
ATOM 705 C C . GLU A 1 86 ? 13.178 -1.670 -17.817 1.00 98.56 86 GLU A C 1
ATOM 707 O O . GLU A 1 86 ? 13.769 -2.290 -18.703 1.00 98.56 86 GLU A O 1
ATOM 712 N N . ALA A 1 87 ? 11.893 -1.323 -17.932 1.00 98.44 87 ALA A N 1
ATOM 713 C CA . ALA A 1 87 ? 11.083 -1.666 -19.097 1.00 98.44 87 ALA A CA 1
ATOM 714 C C . ALA A 1 87 ? 11.608 -1.011 -20.388 1.00 98.44 87 ALA A C 1
ATOM 716 O O . ALA A 1 87 ? 11.698 -1.682 -21.415 1.00 98.44 87 ALA A O 1
ATOM 717 N N . ILE A 1 88 ? 12.004 0.267 -20.332 1.00 98.62 88 ILE A N 1
ATOM 718 C CA . ILE A 1 88 ? 12.613 0.981 -21.466 1.00 98.62 88 ILE A CA 1
ATOM 719 C C . ILE A 1 88 ? 13.886 0.264 -21.913 1.00 98.62 88 ILE A C 1
ATOM 721 O O . ILE A 1 88 ? 14.001 -0.097 -23.081 1.00 98.62 88 ILE A O 1
ATOM 725 N N . LYS A 1 89 ? 14.790 -0.048 -20.980 1.00 98.50 89 LYS A N 1
ATOM 726 C CA . LYS A 1 89 ? 16.042 -0.748 -21.290 1.00 98.50 89 LYS A CA 1
ATOM 727 C C . LYS A 1 89 ? 15.802 -2.113 -21.940 1.00 98.50 89 LYS A C 1
ATOM 729 O O . LYS A 1 89 ? 16.513 -2.504 -22.861 1.00 98.50 89 LYS A O 1
ATOM 734 N N . GLN A 1 90 ? 14.799 -2.858 -21.474 1.00 98.38 90 GLN A N 1
ATOM 735 C CA . GLN A 1 90 ? 14.429 -4.132 -22.094 1.00 98.38 90 GLN A CA 1
ATOM 736 C C . GLN A 1 90 ? 13.900 -3.946 -23.524 1.00 98.38 90 GLN A C 1
ATOM 738 O O . GLN A 1 90 ? 14.189 -4.776 -24.387 1.00 98.38 90 GLN A O 1
ATOM 743 N N . CYS A 1 91 ? 13.134 -2.883 -23.783 1.00 98.38 91 CYS A N 1
ATOM 744 C CA . CYS A 1 91 ? 12.662 -2.549 -25.126 1.00 98.38 91 CYS A CA 1
ATOM 745 C C . CYS A 1 91 ? 13.815 -2.166 -26.060 1.00 98.38 91 CYS A C 1
ATOM 747 O O . CYS A 1 91 ? 13.874 -2.703 -27.160 1.00 98.38 91 CYS A O 1
ATOM 749 N N . GLU A 1 92 ? 14.757 -1.335 -25.609 1.00 98.38 92 GLU A N 1
ATOM 750 C CA . GLU A 1 92 ? 15.940 -0.935 -26.390 1.00 98.38 92 GLU A CA 1
ATOM 751 C C . GLU A 1 92 ? 16.795 -2.148 -26.793 1.00 98.38 92 GLU A C 1
ATOM 753 O O . GLU A 1 92 ? 17.202 -2.284 -27.944 1.00 98.38 92 GLU A O 1
ATOM 758 N N . VAL A 1 93 ? 17.016 -3.090 -25.868 1.00 98.25 93 VAL A N 1
ATOM 759 C CA . VAL A 1 93 ? 17.749 -4.331 -26.173 1.00 98.25 93 VAL A CA 1
ATOM 760 C C . VAL A 1 93 ? 17.011 -5.171 -27.217 1.00 98.25 93 VAL A C 1
ATOM 762 O O . VAL A 1 93 ? 17.633 -5.697 -28.139 1.00 98.25 93 VAL A O 1
ATOM 765 N N . LYS A 1 94 ? 15.684 -5.302 -27.100 1.00 98.25 94 LYS A N 1
ATOM 766 C CA . LYS A 1 94 ? 14.878 -6.038 -28.087 1.00 98.25 94 LYS A CA 1
ATOM 767 C C . LYS A 1 94 ? 14.903 -5.366 -29.454 1.00 98.25 94 LYS A C 1
ATOM 769 O O . LYS A 1 94 ? 15.003 -6.064 -30.458 1.00 98.25 94 LYS A O 1
ATOM 774 N N . GLU A 1 95 ? 14.816 -4.042 -29.494 1.00 98.25 95 GLU A N 1
ATOM 775 C CA . GLU A 1 95 ? 14.919 -3.267 -30.727 1.00 98.25 95 GLU A CA 1
ATOM 776 C C . GLU A 1 95 ? 16.257 -3.531 -31.424 1.00 98.25 95 GLU A C 1
ATOM 778 O O . GLU A 1 95 ? 16.267 -3.878 -32.603 1.00 98.25 95 GLU A O 1
ATOM 783 N N . GLN A 1 96 ? 17.367 -3.481 -30.684 1.00 98.06 96 GLN A N 1
ATOM 784 C CA . GLN A 1 96 ? 18.696 -3.750 -31.233 1.00 98.06 96 GLN A CA 1
ATOM 785 C C . GLN A 1 96 ? 18.807 -5.164 -31.829 1.00 98.06 96 GLN A C 1
ATOM 787 O O . GLN A 1 96 ? 19.276 -5.321 -32.956 1.00 98.06 96 GLN A O 1
ATOM 792 N N . ILE A 1 97 ? 18.317 -6.184 -31.114 1.00 97.88 97 ILE A N 1
ATOM 793 C CA . ILE A 1 97 ? 18.305 -7.575 -31.599 1.00 97.88 97 ILE A CA 1
ATOM 794 C C . ILE A 1 97 ? 17.496 -7.693 -32.898 1.00 97.88 97 ILE A C 1
ATOM 796 O O . ILE A 1 97 ? 17.942 -8.323 -33.857 1.00 97.88 97 ILE A O 1
ATOM 800 N N . LEU A 1 98 ? 16.317 -7.068 -32.950 1.00 97.81 98 LEU A N 1
ATOM 801 C CA . LEU A 1 98 ? 15.455 -7.102 -34.131 1.00 97.81 98 LEU A CA 1
ATOM 802 C C . LEU A 1 98 ? 16.083 -6.375 -35.325 1.00 97.81 98 LEU A C 1
ATOM 804 O O . LEU A 1 98 ? 15.955 -6.845 -36.456 1.00 97.81 98 LEU A O 1
ATOM 808 N N . ILE A 1 99 ? 16.770 -5.252 -35.096 1.00 97.81 99 ILE A N 1
ATOM 809 C CA . ILE A 1 99 ? 17.513 -4.537 -36.142 1.00 97.81 99 ILE A CA 1
ATOM 810 C C . ILE A 1 99 ? 18.607 -5.444 -36.711 1.00 97.81 99 ILE A C 1
ATOM 812 O O . ILE A 1 99 ? 18.703 -5.595 -37.931 1.00 97.81 99 ILE A O 1
ATOM 816 N N . GLU A 1 100 ? 19.400 -6.081 -35.849 1.00 96.81 100 GLU A N 1
ATOM 817 C CA . GLU A 1 100 ? 20.461 -7.001 -36.262 1.00 96.81 100 GLU A CA 1
ATOM 818 C C . GLU A 1 100 ? 19.903 -8.169 -37.085 1.00 96.81 100 GLU A C 1
ATOM 820 O O . GLU A 1 100 ? 20.364 -8.406 -38.205 1.00 96.81 100 GLU A O 1
ATOM 825 N N . GLU A 1 101 ? 18.851 -8.832 -36.605 1.00 97.12 101 GLU A N 1
ATOM 826 C CA . GLU A 1 101 ? 18.192 -9.926 -37.323 1.00 97.12 101 GLU A CA 1
ATOM 827 C C . GLU A 1 101 ? 17.644 -9.474 -38.687 1.00 97.12 101 GLU A C 1
ATOM 829 O O . GLU A 1 101 ? 17.890 -10.124 -39.707 1.00 97.12 101 GLU A O 1
ATOM 834 N N . ASN A 1 102 ? 16.972 -8.320 -38.749 1.00 96.56 102 ASN A N 1
ATOM 835 C CA . ASN A 1 102 ? 16.436 -7.788 -40.003 1.00 96.56 102 ASN A CA 1
ATOM 836 C C . ASN A 1 102 ? 17.554 -7.479 -41.008 1.00 96.56 102 ASN A C 1
ATOM 838 O O . ASN A 1 102 ? 17.420 -7.766 -42.199 1.00 96.56 102 ASN A O 1
ATOM 842 N N . THR A 1 103 ? 18.682 -6.933 -40.541 1.00 97.06 103 THR A N 1
ATOM 843 C CA . THR A 1 103 ? 19.831 -6.647 -41.411 1.00 97.06 103 THR A CA 1
ATOM 844 C C . THR A 1 103 ? 20.473 -7.919 -41.963 1.00 97.06 103 THR A C 1
ATOM 846 O O . THR A 1 103 ? 20.899 -7.922 -43.117 1.00 97.06 103 THR A O 1
ATOM 849 N N . LEU A 1 104 ? 20.521 -9.002 -41.179 1.00 96.00 104 LEU A N 1
ATOM 850 C CA . LEU A 1 104 ? 21.011 -10.305 -41.630 1.00 96.00 104 LEU A CA 1
ATOM 851 C C . LEU A 1 104 ? 20.070 -10.926 -42.664 1.00 96.00 104 LEU A C 1
ATOM 853 O O . LEU A 1 104 ? 20.535 -11.424 -43.686 1.00 96.00 104 LEU A O 1
ATOM 857 N N . LEU A 1 105 ? 18.757 -10.858 -42.427 1.00 95.12 105 LEU A N 1
ATOM 858 C CA . LEU A 1 105 ? 17.750 -11.365 -43.359 1.00 95.12 105 LEU A CA 1
ATOM 859 C C . LEU A 1 105 ? 17.766 -10.617 -44.694 1.00 95.12 105 LEU A C 1
ATOM 861 O O . LEU A 1 105 ? 17.649 -11.253 -45.731 1.00 95.12 105 LEU A O 1
ATOM 865 N N . ARG A 1 106 ? 17.971 -9.294 -44.691 1.00 93.62 106 ARG A N 1
ATOM 866 C CA . ARG A 1 106 ? 18.084 -8.489 -45.925 1.00 93.62 106 ARG A CA 1
ATOM 867 C C . ARG A 1 106 ? 19.340 -8.774 -46.752 1.00 93.62 106 ARG A C 1
ATOM 869 O O . ARG A 1 106 ? 19.393 -8.375 -47.910 1.00 93.62 106 ARG A O 1
ATOM 876 N N . LYS A 1 107 ? 20.373 -9.361 -46.143 1.00 91.44 107 LYS A N 1
ATOM 877 C CA . LYS A 1 107 ? 21.639 -9.711 -46.807 1.00 91.44 107 LYS A CA 1
ATOM 878 C C . LYS A 1 107 ? 21.648 -11.137 -47.372 1.00 91.44 107 LYS A C 1
ATOM 880 O O . LYS A 1 107 ? 22.595 -11.470 -48.081 1.00 91.44 107 LYS A O 1
ATOM 885 N N . LYS A 1 108 ? 20.661 -11.967 -47.022 1.00 68.06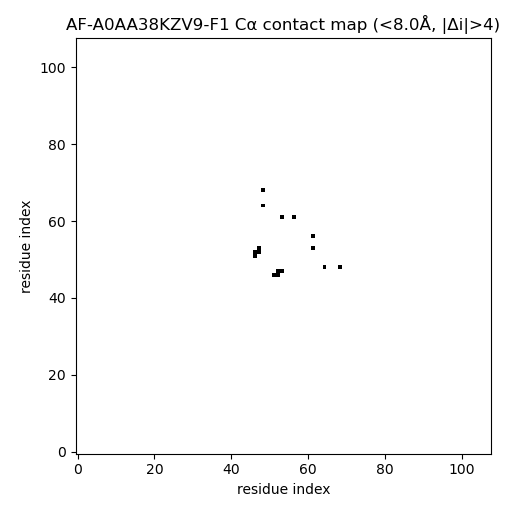 108 LYS A N 1
ATOM 886 C CA . LYS A 1 108 ? 20.410 -13.274 -47.645 1.00 68.06 108 LYS A CA 1
ATOM 887 C C . LYS A 1 108 ? 19.557 -13.107 -48.894 1.00 68.06 108 LYS A C 1
ATOM 889 O O . LYS A 1 108 ? 19.772 -13.917 -49.818 1.00 68.06 108 LYS A O 1
#

Sequence (108 aa):
MDLTLDKYKKCSKRTNTNINSQQEVQNLKVEIADLKQKYEMLETRKRHLLGEDLTSFTMEDINNLEIQVDRGLTRIRARKELCLLEAIKQCEVKEQILIEENTLLRKK